Protein AF-A0A3E0N360-F1 (afdb_monomer)

Structure (mmCIF, N/CA/C/O backbone):
data_AF-A0A3E0N360-F1
#
_entry.id   AF-A0A3E0N360-F1
#
loop_
_atom_site.group_PDB
_atom_site.id
_atom_site.type_symbol
_atom_site.label_atom_id
_atom_sit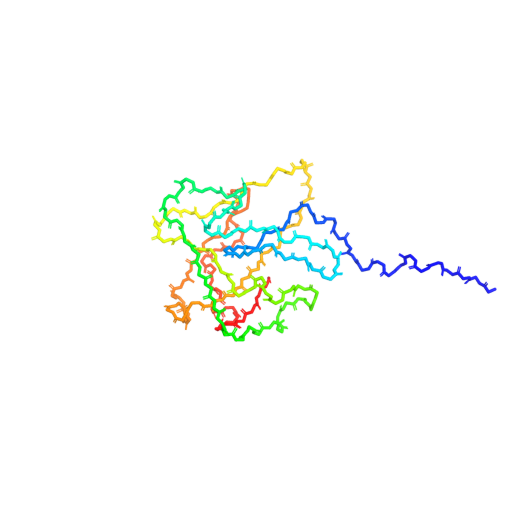e.label_alt_id
_atom_site.label_comp_id
_atom_site.label_asym_id
_atom_site.label_entity_id
_atom_site.label_seq_id
_atom_site.pdbx_PDB_ins_code
_atom_site.Cartn_x
_atom_site.Cartn_y
_atom_site.Cartn_z
_atom_site.occupancy
_atom_site.B_iso_or_equiv
_atom_site.auth_seq_id
_atom_site.auth_comp_id
_atom_site.auth_asym_id
_atom_site.auth_atom_id
_atom_site.pdbx_PDB_model_num
ATOM 1 N N . MET A 1 1 ? -44.308 10.228 -20.739 1.00 45.31 1 MET A N 1
ATOM 2 C CA . MET A 1 1 ? -42.848 10.057 -20.865 1.00 45.31 1 MET A CA 1
ATOM 3 C C . MET A 1 1 ? -42.279 10.357 -19.490 1.00 45.31 1 MET A C 1
ATOM 5 O O . MET A 1 1 ? -42.310 11.507 -19.077 1.00 45.31 1 MET A O 1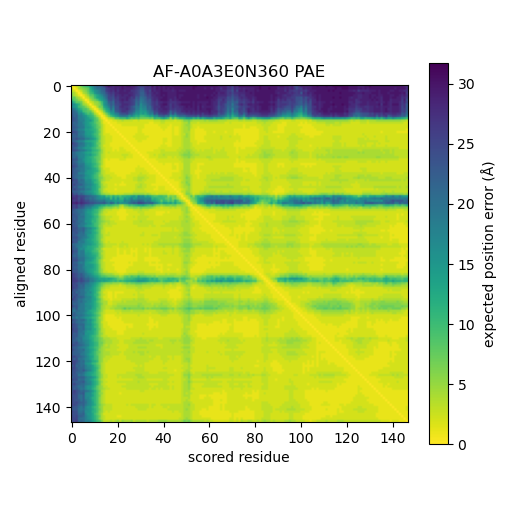
ATOM 9 N N . ARG A 1 2 ? -41.994 9.314 -18.706 1.00 46.41 2 ARG A N 1
ATOM 10 C CA . ARG A 1 2 ? -41.539 9.431 -17.316 1.00 46.41 2 ARG A CA 1
ATOM 11 C C . ARG A 1 2 ? -40.018 9.520 -17.370 1.00 46.41 2 ARG A C 1
ATOM 13 O O . ARG A 1 2 ? -39.385 8.588 -17.850 1.00 46.41 2 ARG A O 1
ATOM 20 N N . PHE A 1 3 ? -39.478 10.676 -17.005 1.00 51.00 3 PHE A N 1
ATOM 21 C CA . PHE A 1 3 ? -38.045 10.853 -16.825 1.00 51.00 3 PHE A CA 1
ATOM 22 C C . PHE A 1 3 ? -37.708 10.281 -15.450 1.00 51.00 3 PHE A C 1
ATOM 24 O O . PHE A 1 3 ? -38.096 10.854 -14.435 1.00 51.00 3 PHE A O 1
ATOM 31 N N . GLU A 1 4 ? -37.079 9.110 -15.433 1.00 53.75 4 GLU A N 1
ATOM 32 C CA . GLU A 1 4 ? -36.419 8.589 -14.237 1.00 53.75 4 GLU A CA 1
ATOM 33 C C . GLU A 1 4 ? -35.210 9.507 -13.947 1.00 53.75 4 GLU A C 1
ATOM 35 O O . GLU A 1 4 ? -34.452 9.809 -14.879 1.00 53.75 4 GLU A O 1
ATOM 40 N N . PRO A 1 5 ? -35.059 10.044 -12.723 1.00 56.41 5 PRO A N 1
ATOM 41 C CA . PRO A 1 5 ? -33.943 10.918 -12.381 1.00 56.41 5 PRO A CA 1
ATOM 42 C C . PRO A 1 5 ? -32.623 10.134 -12.406 1.00 56.41 5 PRO A C 1
ATOM 44 O O . PRO A 1 5 ? -32.581 8.945 -12.109 1.00 56.41 5 PRO A O 1
ATOM 47 N N . LEU A 1 6 ? -31.539 10.823 -12.765 1.00 50.75 6 LEU A N 1
ATOM 48 C CA . LEU A 1 6 ? -30.167 10.321 -12.953 1.00 50.75 6 LEU A CA 1
ATOM 49 C C . LEU A 1 6 ? -29.487 9.778 -11.672 1.00 50.75 6 LEU A C 1
ATOM 51 O O . LEU A 1 6 ? -28.262 9.741 -11.599 1.00 50.75 6 LEU A O 1
ATOM 55 N N . GLU A 1 7 ? -30.246 9.367 -10.660 1.00 54.47 7 GLU A N 1
ATOM 56 C CA . GLU A 1 7 ? -29.717 8.922 -9.364 1.00 54.47 7 GLU A CA 1
ATOM 57 C C . GLU A 1 7 ? -29.168 7.485 -9.394 1.00 54.47 7 GLU A C 1
ATOM 59 O O . GLU A 1 7 ? -28.482 7.073 -8.467 1.00 54.47 7 GLU A O 1
ATOM 64 N N . GLU A 1 8 ? -29.362 6.731 -10.480 1.00 47.28 8 GLU A N 1
ATOM 65 C CA . GLU A 1 8 ? -28.941 5.321 -10.562 1.00 47.28 8 GLU A CA 1
ATOM 66 C C . GLU A 1 8 ? -27.540 5.106 -11.180 1.00 47.28 8 GLU A C 1
ATOM 68 O O . GLU A 1 8 ? -27.165 3.992 -11.541 1.00 47.28 8 GLU A O 1
ATOM 73 N N . ARG A 1 9 ? -26.734 6.169 -11.323 1.00 45.81 9 ARG A N 1
ATOM 74 C CA . ARG A 1 9 ? -25.324 6.070 -11.758 1.00 45.81 9 ARG A CA 1
ATOM 75 C C . ARG A 1 9 ? -24.326 6.740 -10.818 1.00 45.81 9 ARG A C 1
ATOM 77 O O . ARG A 1 9 ? -23.212 7.053 -11.234 1.00 45.81 9 ARG A O 1
ATOM 84 N N . ALA A 1 10 ? -24.675 6.884 -9.542 1.00 44.44 10 ALA A N 1
ATOM 85 C CA . ALA A 1 10 ? -23.649 6.832 -8.511 1.00 44.44 10 ALA A CA 1
ATOM 86 C C . ALA A 1 10 ? -23.187 5.370 -8.426 1.00 44.44 10 ALA A C 1
ATOM 88 O O . ALA A 1 10 ? -23.755 4.553 -7.706 1.00 44.44 10 ALA A O 1
ATOM 89 N N . LEU A 1 11 ? -22.224 5.033 -9.287 1.00 45.75 11 LEU A N 1
ATOM 90 C CA . LEU A 1 11 ? -21.313 3.901 -9.145 1.00 45.75 11 LEU A CA 1
ATOM 91 C C . LEU A 1 11 ? -21.069 3.675 -7.647 1.00 45.75 11 LEU A C 1
ATOM 93 O O . LEU A 1 11 ? -20.718 4.648 -6.994 1.00 45.75 11 LEU A O 1
ATOM 97 N N . LEU A 1 12 ? -21.339 2.474 -7.125 1.00 45.88 12 LEU A N 1
ATOM 98 C CA . LEU A 1 12 ? -21.170 2.054 -5.724 1.00 45.88 12 LEU A CA 1
ATOM 99 C C . LEU A 1 12 ? -20.074 2.837 -4.975 1.00 45.88 12 LEU A C 1
ATOM 101 O O . LEU A 1 12 ? -18.939 2.381 -4.863 1.00 45.88 12 LEU A O 1
ATOM 105 N N . ALA A 1 13 ? -20.420 4.006 -4.440 1.00 50.94 13 ALA A N 1
ATOM 106 C CA . ALA A 1 13 ? -19.590 4.702 -3.483 1.00 50.94 13 ALA A CA 1
ATOM 107 C C . ALA A 1 13 ? -19.895 4.015 -2.159 1.00 50.94 13 ALA A C 1
ATOM 109 O O . ALA A 1 13 ? -20.799 4.406 -1.421 1.00 50.94 13 ALA A O 1
ATOM 110 N N . VAL A 1 14 ? -19.212 2.895 -1.924 1.00 63.00 14 VAL A N 1
ATOM 111 C CA . VAL A 1 14 ? -18.986 2.439 -0.556 1.00 63.00 14 VAL A CA 1
ATOM 112 C C . VAL A 1 14 ? -18.334 3.630 0.137 1.00 63.00 14 VAL A C 1
ATOM 114 O O . VAL A 1 14 ? -17.339 4.146 -0.365 1.00 63.00 14 VAL A O 1
ATOM 117 N N . ASP A 1 15 ? -18.957 4.138 1.197 1.00 82.38 15 ASP A N 1
ATOM 118 C CA . ASP A 1 15 ? -18.414 5.269 1.944 1.00 82.38 15 ASP A CA 1
ATOM 119 C C . ASP A 1 15 ? -17.016 4.885 2.442 1.00 82.38 15 ASP A C 1
ATOM 121 O O . ASP A 1 15 ? -16.867 3.965 3.253 1.00 82.38 15 ASP A O 1
ATOM 125 N N . THR A 1 16 ? -15.980 5.513 1.883 1.00 92.12 16 THR A N 1
ATOM 126 C CA . THR A 1 16 ? -14.597 5.207 2.244 1.00 92.12 16 THR A CA 1
ATOM 127 C C . THR A 1 16 ? -14.341 5.744 3.645 1.00 92.12 16 THR A C 1
ATOM 129 O O . THR A 1 16 ? -14.106 6.936 3.829 1.00 92.12 16 THR A O 1
ATOM 132 N N . LEU A 1 17 ? -14.367 4.852 4.638 1.00 94.88 17 LEU A N 1
ATOM 133 C CA . LEU A 1 17 ? -14.081 5.212 6.029 1.00 94.88 17 LEU A CA 1
ATOM 134 C C . LEU A 1 17 ? -12.627 5.673 6.193 1.00 94.88 17 LEU A C 1
ATOM 136 O O . LEU A 1 17 ? -12.360 6.692 6.827 1.00 94.88 17 LEU A O 1
ATOM 140 N N . PHE A 1 18 ? -11.697 4.914 5.605 1.00 96.19 18 PHE A N 1
ATOM 141 C CA . PHE A 1 18 ? -10.259 5.161 5.647 1.00 96.19 18 PHE A CA 1
ATOM 142 C C . PHE A 1 18 ? -9.604 4.671 4.352 1.00 96.19 18 PHE A C 1
ATOM 144 O O . PHE A 1 18 ? -9.969 3.622 3.825 1.00 96.19 18 PHE A O 1
ATOM 151 N N . ALA A 1 19 ? -8.605 5.409 3.872 1.00 97.38 19 ALA A N 1
ATOM 152 C CA . ALA A 1 19 ? -7.706 4.989 2.802 1.00 97.38 19 ALA A CA 1
ATOM 153 C C . ALA A 1 19 ? -6.309 5.532 3.112 1.00 97.38 19 ALA A C 1
ATOM 155 O O . ALA A 1 19 ? -6.175 6.696 3.481 1.00 97.38 19 ALA A O 1
ATOM 156 N N . VAL A 1 20 ? -5.267 4.710 2.985 1.00 98.12 20 VAL A N 1
ATOM 157 C CA . VAL A 1 20 ? -3.888 5.078 3.350 1.00 98.12 20 VAL A CA 1
ATOM 158 C C . VAL A 1 20 ? -2.955 4.782 2.183 1.00 98.12 20 VAL A C 1
ATOM 160 O O . VAL A 1 20 ? -2.941 3.667 1.670 1.00 98.12 20 VAL A O 1
ATOM 163 N N . ASN A 1 21 ? -2.155 5.769 1.778 1.00 98.38 21 ASN A N 1
ATOM 164 C CA . ASN A 1 21 ? -1.091 5.595 0.793 1.00 98.38 21 ASN A CA 1
ATOM 165 C C . ASN A 1 21 ? 0.208 5.163 1.494 1.00 98.38 21 ASN A C 1
ATOM 167 O O . ASN A 1 21 ? 0.999 6.009 1.922 1.00 98.38 21 ASN A O 1
ATOM 171 N N . ALA A 1 22 ? 0.408 3.852 1.646 1.00 97.38 22 ALA A N 1
ATOM 172 C CA . ALA A 1 22 ? 1.533 3.279 2.380 1.00 97.38 22 ALA A CA 1
ATOM 173 C C . ALA A 1 22 ? 2.890 3.757 1.828 1.00 97.38 22 ALA A C 1
ATOM 175 O O . ALA A 1 22 ? 3.281 3.456 0.703 1.00 97.38 22 ALA A O 1
ATOM 176 N N . GLY A 1 23 ? 3.636 4.503 2.644 1.00 96.69 23 GLY A N 1
ATOM 177 C CA . GLY A 1 23 ? 4.943 5.051 2.272 1.00 96.69 23 GLY A CA 1
ATOM 178 C C . GLY A 1 23 ? 4.909 6.331 1.430 1.00 96.69 23 GLY A C 1
ATOM 179 O O . GLY A 1 23 ? 5.971 6.913 1.188 1.00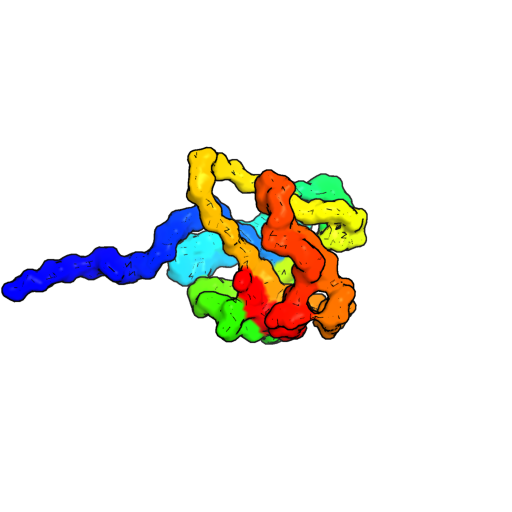 96.69 23 GLY A O 1
ATOM 180 N N . GLY A 1 24 ? 3.727 6.800 1.024 1.00 97.88 24 GLY A N 1
ATOM 181 C CA . GLY A 1 24 ? 3.557 7.902 0.082 1.00 97.88 24 GLY A CA 1
ATOM 182 C C . GLY A 1 24 ? 2.819 9.122 0.647 1.00 97.88 24 GLY A C 1
ATOM 183 O O . GLY A 1 24 ? 2.290 9.088 1.759 1.00 97.88 24 GLY A O 1
ATOM 184 N N . PRO A 1 25 ? 2.800 10.241 -0.102 1.00 98.12 25 PRO A N 1
ATOM 185 C CA . PRO A 1 25 ? 2.047 11.441 0.260 1.00 98.12 25 PRO A CA 1
ATOM 186 C C . PRO A 1 25 ? 0.533 11.238 0.094 1.00 98.12 25 PRO A C 1
ATOM 188 O O . PRO A 1 25 ? 0.085 10.237 -0.461 1.00 98.12 25 PRO A O 1
ATOM 191 N N . GLU A 1 26 ? -0.256 12.220 0.529 1.00 98.38 26 GLU A N 1
ATOM 192 C CA . GLU A 1 26 ? -1.700 12.225 0.282 1.00 98.38 26 GLU A CA 1
ATOM 193 C C . GLU A 1 26 ? -2.010 12.232 -1.224 1.00 98.38 26 GLU A C 1
ATOM 195 O O . GLU A 1 26 ? -1.362 12.945 -1.998 1.00 98.38 26 GLU A O 1
ATOM 200 N N . VAL A 1 27 ? -3.015 11.455 -1.631 1.00 98.31 27 VAL A N 1
ATOM 201 C CA . VAL A 1 27 ? -3.525 11.408 -3.007 1.00 98.31 27 VAL A CA 1
ATOM 202 C C . VAL A 1 27 ? -5.044 11.521 -2.982 1.00 98.31 27 VAL A C 1
ATOM 204 O O . VAL A 1 27 ? -5.720 10.779 -2.278 1.00 98.31 27 VAL A O 1
ATOM 207 N N . VAL A 1 28 ? -5.596 12.428 -3.785 1.00 96.44 28 VAL A N 1
ATOM 208 C CA . VAL A 1 28 ? -7.047 12.555 -3.966 1.00 96.44 28 VAL A CA 1
ATOM 209 C C . VAL A 1 28 ? -7.434 11.850 -5.261 1.00 96.44 28 VAL A C 1
ATOM 211 O O . VAL A 1 28 ? -6.967 12.226 -6.338 1.00 96.44 28 VAL A O 1
ATOM 214 N N . ALA A 1 29 ? -8.257 10.811 -5.149 1.00 94.50 29 ALA A N 1
ATOM 215 C CA . ALA A 1 29 ? -8.762 10.049 -6.282 1.00 94.50 29 ALA A CA 1
ATOM 216 C C . ALA A 1 29 ? -9.883 10.799 -7.025 1.00 94.50 29 ALA A C 1
ATOM 218 O O . ALA A 1 29 ? -10.425 11.800 -6.550 1.00 94.50 29 ALA A O 1
ATOM 219 N N . ALA A 1 30 ? -10.233 10.321 -8.222 1.00 90.81 30 ALA A N 1
ATOM 220 C CA . ALA A 1 30 ? -11.233 10.967 -9.077 1.00 90.81 30 ALA A CA 1
ATOM 221 C C . ALA A 1 30 ? -12.648 10.973 -8.465 1.00 90.81 30 ALA A C 1
ATOM 223 O O . ALA A 1 30 ? -13.447 11.859 -8.765 1.00 90.81 30 ALA A O 1
ATOM 224 N N . ASP A 1 31 ? -12.944 10.008 -7.597 1.00 89.00 31 ASP A N 1
ATOM 225 C CA . ASP A 1 31 ? -14.187 9.884 -6.831 1.00 89.00 31 ASP A CA 1
ATOM 226 C C . ASP A 1 31 ? -14.191 10.725 -5.538 1.00 89.00 31 ASP A C 1
ATOM 228 O O . ASP A 1 31 ? -15.157 10.691 -4.784 1.00 89.00 31 ASP A O 1
ATOM 232 N N . SER A 1 32 ? -13.151 11.534 -5.306 1.00 91.62 32 SER A N 1
ATOM 233 C CA . SER A 1 32 ? -12.906 12.301 -4.074 1.00 91.62 32 SER A CA 1
ATOM 234 C C . SER A 1 32 ? -12.476 11.476 -2.855 1.00 91.62 32 SER A C 1
ATOM 236 O O . SER A 1 32 ? -12.353 12.048 -1.770 1.00 91.62 32 SER A O 1
ATOM 238 N N . THR A 1 33 ? -12.183 10.178 -3.004 1.00 94.31 33 THR A N 1
ATOM 239 C CA . THR A 1 33 ? -11.530 9.400 -1.943 1.00 94.31 33 THR A CA 1
ATOM 240 C C . THR A 1 33 ? -10.154 10.001 -1.643 1.00 94.31 33 THR A C 1
ATOM 242 O O . THR A 1 33 ? -9.323 10.179 -2.540 1.00 94.31 33 THR A O 1
ATOM 245 N N . VAL A 1 34 ? -9.901 10.317 -0.370 1.00 96.25 34 VAL A N 1
ATOM 246 C CA . VAL A 1 34 ? -8.609 10.829 0.102 1.00 96.25 34 VAL A CA 1
ATOM 247 C C . VAL A 1 34 ? -7.776 9.667 0.627 1.00 96.25 34 VAL A C 1
ATOM 249 O O . VAL A 1 34 ? -8.027 9.155 1.716 1.00 96.25 34 VAL A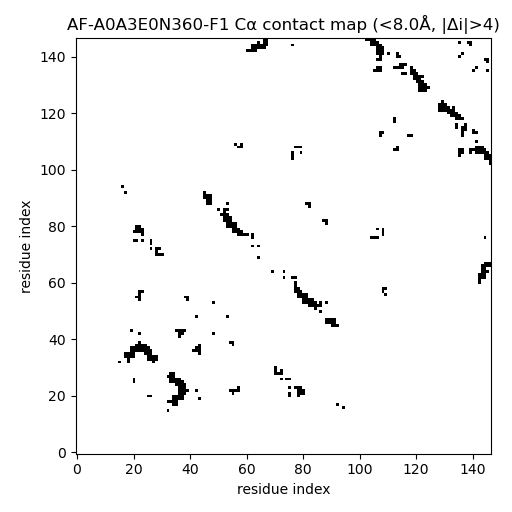 O 1
ATOM 252 N N . TRP A 1 35 ? -6.759 9.277 -0.135 1.00 97.81 35 TRP A N 1
ATOM 253 C CA . TRP A 1 35 ? -5.707 8.378 0.322 1.00 97.81 35 TRP A CA 1
ATOM 254 C C . TRP A 1 35 ? -4.766 9.159 1.231 1.00 97.81 35 TRP A C 1
ATOM 256 O O . TRP A 1 35 ? -3.951 9.951 0.763 1.00 97.81 35 TRP A O 1
ATOM 266 N N . GLN A 1 36 ? -4.910 8.965 2.535 1.00 98.38 36 GLN A N 1
ATOM 267 C CA . GLN A 1 36 ? -4.175 9.675 3.572 1.00 98.38 36 GLN A CA 1
ATOM 268 C C . GLN A 1 36 ? -2.676 9.371 3.490 1.00 98.38 36 GLN A C 1
ATOM 270 O O . GLN A 1 36 ? -2.267 8.249 3.191 1.00 98.38 36 GLN A O 1
ATOM 275 N N . ALA A 1 37 ? -1.856 10.380 3.779 1.00 98.00 37 ALA A N 1
ATOM 276 C CA . 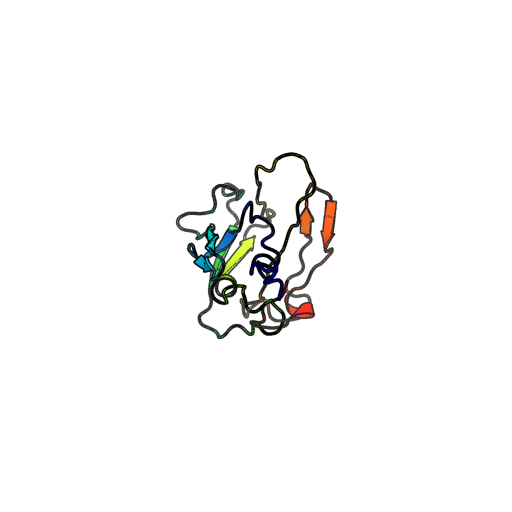ALA A 1 37 ? -0.404 10.264 3.734 1.00 98.00 37 ALA A CA 1
ATOM 277 C C . ALA A 1 37 ? 0.133 9.249 4.765 1.00 98.00 37 ALA A C 1
ATOM 279 O O . ALA A 1 37 ? -0.282 9.250 5.925 1.00 98.00 37 ALA A O 1
ATOM 280 N N . ASP A 1 38 ? 1.115 8.442 4.358 1.00 97.06 38 ASP A N 1
ATOM 281 C CA . ASP A 1 38 ? 1.939 7.619 5.250 1.00 97.06 38 ASP A CA 1
ATOM 282 C C . ASP A 1 38 ? 3.446 7.640 4.884 1.00 97.06 38 ASP A C 1
ATOM 284 O O . ASP A 1 38 ? 4.099 6.591 4.852 1.00 97.06 38 ASP A O 1
ATOM 288 N N . PRO A 1 39 ? 4.064 8.804 4.595 1.00 95.75 39 PRO A N 1
ATOM 289 C CA . PRO A 1 39 ? 5.494 8.871 4.318 1.00 95.75 39 PRO A CA 1
ATOM 290 C C . PRO A 1 39 ? 6.322 8.656 5.591 1.00 95.75 39 PRO A C 1
ATOM 292 O O . PRO A 1 39 ? 5.872 8.901 6.708 1.00 95.75 39 PRO A O 1
ATOM 295 N N . SER A 1 40 ? 7.599 8.299 5.447 1.00 92.69 40 SER A N 1
ATOM 296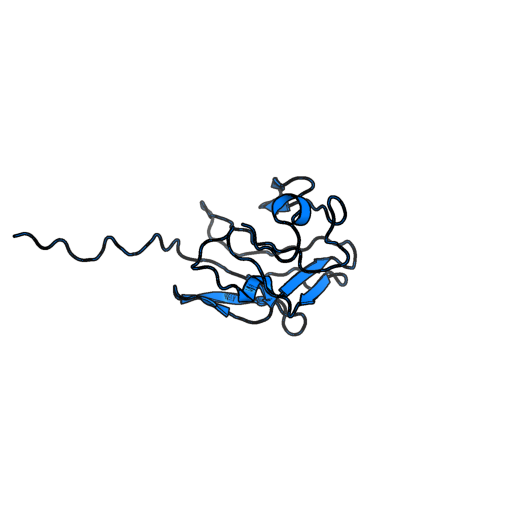 C CA . SER A 1 40 ? 8.530 8.194 6.585 1.00 92.69 40 SER A CA 1
ATOM 297 C C . SER A 1 40 ? 8.689 9.497 7.386 1.00 92.69 40 SER A C 1
ATOM 299 O O . SER A 1 40 ? 8.926 9.451 8.591 1.00 92.69 40 SER A O 1
ATOM 301 N N . SER A 1 41 ? 8.529 10.657 6.741 1.00 93.31 41 SER A N 1
ATOM 302 C CA . SER A 1 41 ? 8.631 11.984 7.366 1.00 93.31 41 SER A CA 1
ATOM 303 C C . SER A 1 41 ? 7.409 12.387 8.194 1.00 93.31 41 SER A C 1
ATOM 305 O O . SER A 1 41 ? 7.531 13.234 9.078 1.00 93.31 41 SER A O 1
ATOM 307 N N . ALA A 1 42 ? 6.246 11.803 7.910 1.00 93.38 42 ALA A N 1
ATOM 308 C CA . ALA A 1 42 ? 4.993 12.048 8.615 1.00 93.38 42 ALA A CA 1
ATOM 309 C C . ALA A 1 42 ? 4.091 10.803 8.514 1.00 93.38 42 ALA A C 1
ATOM 311 O O . ALA A 1 42 ? 3.132 10.822 7.747 1.00 93.38 42 ALA A O 1
ATOM 312 N N . PRO A 1 43 ? 4.416 9.710 9.230 1.00 93.62 43 PRO A N 1
ATOM 313 C CA . PRO A 1 43 ? 3.671 8.460 9.111 1.00 93.62 43 PRO A CA 1
ATOM 314 C C . PRO A 1 43 ? 2.206 8.602 9.511 1.00 93.62 43 PRO A C 1
ATOM 316 O O . PRO A 1 43 ? 1.846 9.488 10.291 1.00 93.62 43 PRO A O 1
ATOM 319 N N . SER A 1 44 ? 1.381 7.689 9.001 1.00 94.75 44 SER A N 1
ATOM 320 C CA . SER A 1 44 ? -0.045 7.635 9.308 1.00 94.75 44 SER A CA 1
ATOM 321 C C . SER A 1 44 ? -0.280 7.562 10.816 1.00 94.75 44 SER A C 1
ATOM 323 O O . SER A 1 44 ? 0.402 6.827 11.533 1.00 94.75 44 SER A O 1
ATOM 325 N N . ALA A 1 45 ? -1.296 8.281 11.294 1.00 93.69 45 ALA A N 1
ATOM 326 C CA . ALA A 1 45 ? -1.717 8.238 12.693 1.00 93.69 45 ALA A CA 1
ATOM 327 C C . ALA A 1 45 ? -2.229 6.851 13.127 1.00 93.69 45 ALA A C 1
ATOM 329 O O . ALA A 1 45 ? -2.303 6.581 14.323 1.00 93.69 45 ALA A O 1
ATOM 330 N N . PHE A 1 46 ? -2.571 5.988 12.166 1.00 94.88 46 PHE A N 1
ATOM 331 C CA . PHE A 1 46 ? -3.060 4.629 12.401 1.00 94.88 46 PHE A CA 1
ATOM 332 C C . PHE A 1 46 ? -1.934 3.590 12.446 1.00 94.88 46 PHE A C 1
ATOM 334 O O . PHE A 1 46 ? -2.161 2.469 12.885 1.00 94.88 46 PHE A O 1
ATOM 341 N N . LEU A 1 47 ? -0.725 3.934 11.992 1.00 94.19 47 LEU A N 1
ATOM 342 C CA . LEU A 1 47 ? 0.407 3.011 11.935 1.00 94.19 47 LEU A CA 1
ATOM 343 C C . LEU A 1 47 ? 1.016 2.785 13.328 1.00 94.19 47 LEU A C 1
ATOM 345 O O . LEU A 1 47 ? 1.209 3.724 14.104 1.00 94.19 47 LEU A O 1
ATOM 349 N N . ASN A 1 48 ? 1.471 1.561 13.599 1.00 90.06 48 ASN A N 1
ATOM 350 C CA . ASN A 1 48 ? 2.320 1.218 14.744 1.00 90.06 48 ASN A CA 1
ATOM 351 C C . ASN A 1 48 ? 3.760 1.781 14.630 1.00 90.06 48 ASN A C 1
ATOM 353 O O . ASN A 1 48 ? 4.753 1.052 14.660 1.00 90.06 48 ASN A O 1
ATOM 357 N N . GLN A 1 49 ? 3.899 3.107 14.544 1.00 72.75 49 GLN A N 1
ATOM 358 C CA . GLN A 1 49 ? 5.159 3.799 14.236 1.00 72.75 49 GLN A CA 1
ATOM 359 C C . GLN A 1 49 ? 6.326 3.432 15.172 1.00 72.75 49 GLN A C 1
ATOM 361 O O . GLN A 1 49 ? 7.470 3.366 14.729 1.00 72.75 49 GLN A O 1
ATOM 366 N N . ALA A 1 50 ? 6.054 3.183 16.460 1.00 65.56 50 ALA A N 1
ATOM 367 C CA . ALA A 1 50 ? 7.078 2.888 17.468 1.00 65.56 50 ALA A CA 1
ATOM 368 C C . ALA A 1 50 ? 7.837 1.568 17.225 1.00 65.56 50 ALA A C 1
ATOM 370 O O . ALA A 1 50 ? 8.869 1.334 17.859 1.00 65.56 50 ALA A O 1
ATOM 371 N N . ALA A 1 51 ? 7.367 0.722 16.303 1.00 64.75 51 ALA A N 1
ATOM 372 C CA . ALA A 1 51 ? 8.146 -0.391 15.790 1.00 64.75 51 ALA A CA 1
ATOM 373 C C . ALA A 1 51 ? 9.305 0.168 14.947 1.00 64.75 51 ALA A C 1
ATOM 375 O O . ALA A 1 51 ? 9.172 0.406 13.749 1.00 64.75 51 ALA A O 1
ATOM 376 N N . SER A 1 52 ? 10.461 0.369 15.585 1.00 60.31 52 SER A N 1
ATOM 377 C CA . SER A 1 52 ? 11.695 0.977 15.049 1.00 60.31 52 SER A CA 1
ATOM 378 C C . SER A 1 52 ? 12.290 0.301 13.804 1.00 60.31 52 SER A C 1
ATOM 380 O O . SER A 1 52 ? 13.339 0.713 13.315 1.00 60.31 52 SER A O 1
ATOM 382 N N . GLY A 1 53 ? 11.633 -0.732 13.292 1.00 78.56 53 GLY A N 1
ATOM 383 C CA . GLY A 1 53 ? 12.047 -1.507 12.145 1.00 78.56 53 GLY A CA 1
ATOM 384 C C . GLY A 1 53 ? 11.308 -1.210 10.849 1.00 78.56 53 GLY A C 1
ATOM 385 O O . GLY A 1 53 ? 11.652 -1.853 9.878 1.00 78.56 53 GLY A O 1
ATOM 386 N N . ASN A 1 54 ? 10.298 -0.341 10.768 1.00 90.06 54 ASN A N 1
ATOM 387 C CA . ASN A 1 54 ? 9.634 -0.097 9.476 1.00 90.06 54 ASN A CA 1
ATOM 388 C C . ASN A 1 54 ? 10.388 0.926 8.606 1.00 90.06 54 ASN A C 1
ATOM 390 O O . ASN A 1 54 ? 11.084 1.808 9.108 1.00 90.06 54 ASN A O 1
ATOM 394 N N . ALA A 1 55 ? 10.244 0.801 7.290 1.00 92.62 55 ALA A N 1
ATOM 395 C CA . ALA A 1 55 ? 10.824 1.709 6.309 1.00 92.62 55 ALA A CA 1
ATOM 396 C C . ALA A 1 55 ? 9.880 1.882 5.114 1.00 92.62 55 ALA A C 1
ATOM 398 O O . ALA A 1 55 ? 8.900 1.154 4.965 1.00 92.62 55 ALA A O 1
ATOM 399 N N . THR A 1 56 ? 10.173 2.875 4.278 1.00 95.56 56 THR A N 1
ATOM 400 C CA . THR A 1 56 ? 9.413 3.167 3.060 1.00 95.56 56 THR A CA 1
ATOM 401 C C . THR A 1 56 ? 10.332 3.073 1.854 1.00 95.56 56 THR A C 1
ATOM 403 O O . THR A 1 56 ? 11.498 3.467 1.936 1.00 95.56 56 THR A O 1
ATOM 406 N N . TYR A 1 57 ? 9.806 2.606 0.732 1.00 97.62 57 TYR A N 1
ATOM 407 C CA . TYR A 1 57 ? 10.503 2.600 -0.549 1.00 97.62 57 TYR A CA 1
ATOM 408 C C . TYR A 1 57 ? 9.622 3.253 -1.614 1.00 97.62 57 TYR A C 1
ATOM 410 O O . TYR A 1 57 ? 8.404 3.314 -1.469 1.00 97.62 57 TYR A O 1
ATOM 418 N N . GLY A 1 58 ? 10.244 3.790 -2.659 1.00 98.19 58 GLY A N 1
ATOM 419 C CA . GLY A 1 58 ? 9.536 4.363 -3.792 1.00 98.19 58 GLY A CA 1
ATOM 420 C C . GLY A 1 58 ? 10.313 4.145 -5.079 1.00 98.19 58 GLY A C 1
ATOM 421 O O . GLY A 1 58 ? 11.545 4.089 -5.064 1.00 98.19 58 GLY A O 1
ATOM 422 N N . THR A 1 59 ? 9.583 4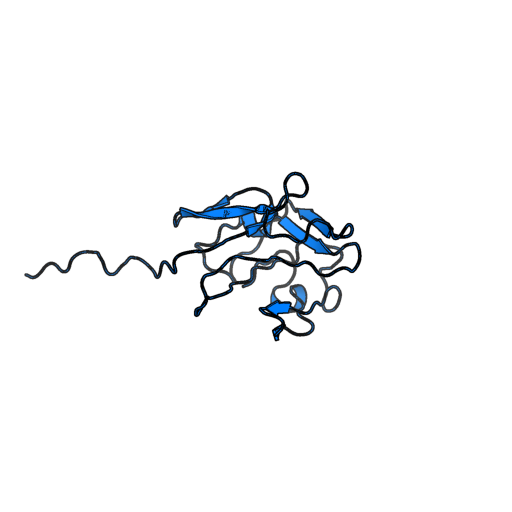.035 -6.182 1.00 98.38 59 THR A N 1
ATOM 423 C CA . THR A 1 59 ? 10.142 3.817 -7.517 1.00 98.38 59 THR A CA 1
ATOM 424 C C . THR A 1 59 ? 9.724 4.922 -8.486 1.00 98.38 59 THR A C 1
ATOM 426 O O . THR A 1 59 ? 8.700 5.581 -8.308 1.00 98.38 59 THR A O 1
ATOM 429 N N . GLY A 1 60 ? 10.547 5.137 -9.514 1.00 97.75 60 GLY A N 1
ATOM 430 C CA . GLY A 1 60 ? 10.203 5.945 -10.688 1.00 97.75 60 GLY A CA 1
ATOM 431 C C . GLY A 1 60 ? 9.794 5.100 -11.898 1.00 97.75 60 GLY A C 1
ATOM 432 O O . GLY A 1 60 ? 9.564 5.658 -12.970 1.00 97.75 60 GLY A O 1
ATOM 433 N N . ASP A 1 61 ? 9.751 3.775 -11.747 1.00 97.69 61 ASP A N 1
ATOM 434 C CA . ASP A 1 61 ? 9.348 2.858 -12.806 1.00 97.69 61 ASP A CA 1
ATOM 435 C C . ASP A 1 61 ? 7.858 3.005 -13.131 1.00 97.69 61 ASP A C 1
ATOM 437 O O . ASP A 1 61 ? 7.045 3.461 -12.326 1.00 97.69 61 ASP A O 1
ATOM 441 N N . THR A 1 62 ? 7.488 2.609 -14.348 1.00 98.19 62 THR A N 1
ATOM 442 C CA . THR A 1 62 ? 6.077 2.547 -14.740 1.00 98.19 62 THR A CA 1
ATOM 443 C C . THR A 1 62 ? 5.403 1.373 -14.040 1.00 98.19 62 THR A C 1
ATOM 445 O O . THR A 1 62 ? 5.896 0.251 -14.139 1.00 98.19 62 THR A O 1
ATOM 448 N N . ILE A 1 63 ? 4.271 1.637 -13.384 1.00 98.56 63 ILE A N 1
ATOM 449 C CA . ILE A 1 63 ? 3.430 0.607 -12.773 1.00 98.56 63 ILE A CA 1
ATOM 450 C C . ILE A 1 63 ? 2.351 0.166 -13.764 1.00 98.56 63 ILE A C 1
ATOM 452 O O . ILE A 1 63 ? 1.576 0.995 -14.251 1.00 98.56 63 ILE A O 1
ATOM 456 N N . ASP A 1 64 ? 2.288 -1.133 -14.053 1.00 98.56 64 ASP A N 1
ATOM 457 C CA . ASP A 1 64 ? 1.145 -1.737 -14.734 1.00 98.56 64 ASP A CA 1
ATOM 458 C C . ASP A 1 64 ? -0.047 -1.780 -13.768 1.00 98.56 64 ASP A C 1
ATOM 460 O O . ASP A 1 64 ? 0.051 -2.285 -12.655 1.00 98.56 64 ASP A O 1
ATOM 464 N N . THR A 1 65 ? -1.175 -1.213 -14.185 1.00 98.38 65 THR A N 1
ATOM 465 C CA . THR A 1 65 ? -2.411 -1.117 -13.386 1.00 98.38 65 THR A CA 1
ATOM 466 C C . THR A 1 65 ? -3.564 -1.894 -14.011 1.00 98.38 65 THR A C 1
ATOM 468 O O . THR A 1 65 ? -4.719 -1.702 -13.654 1.00 98.38 65 THR A O 1
ATOM 471 N N . SER A 1 66 ? -3.269 -2.793 -14.950 1.00 98.00 66 SER A N 1
ATOM 472 C CA . SER A 1 66 ? -4.280 -3.560 -15.680 1.00 98.00 66 SER A CA 1
ATOM 473 C C . SER A 1 66 ? -5.071 -4.556 -14.823 1.00 98.00 66 SER A C 1
ATOM 475 O O . SER A 1 66 ? -6.144 -4.981 -15.254 1.00 98.00 66 SER A O 1
ATOM 477 N N . LEU A 1 67 ? -4.581 -4.908 -13.627 1.00 98.12 67 LEU A N 1
ATOM 478 C CA . LEU A 1 67 ? -5.244 -5.829 -12.694 1.00 98.12 67 LEU A CA 1
ATOM 479 C C . LEU A 1 67 ? -6.035 -5.125 -11.578 1.00 98.12 67 LEU A C 1
ATOM 481 O O . LEU A 1 67 ? -6.648 -5.802 -10.757 1.00 98.12 67 LEU A O 1
ATOM 485 N N . VAL A 1 68 ? -6.062 -3.790 -11.547 1.00 97.19 68 VAL A N 1
ATOM 486 C CA . VAL A 1 68 ? -6.823 -3.009 -10.557 1.00 97.19 68 VAL A CA 1
ATOM 487 C C . VAL A 1 68 ? -7.886 -2.138 -11.238 1.00 97.19 68 VAL A C 1
ATOM 489 O O . VAL A 1 68 ? -7.760 -1.831 -12.427 1.00 97.19 68 VAL A O 1
ATOM 492 N N . PRO A 1 69 ? -8.956 -1.725 -10.529 1.00 94.75 69 PRO A N 1
ATOM 493 C CA . PRO A 1 69 ? -9.946 -0.808 -11.090 1.00 94.75 69 PRO A CA 1
ATOM 494 C C . PRO A 1 69 ? -9.304 0.506 -11.551 1.00 94.75 69 PRO A C 1
ATOM 496 O O . PRO A 1 69 ? -8.442 1.064 -10.870 1.00 94.75 69 PRO A O 1
ATOM 499 N N . ALA A 1 70 ? -9.751 1.024 -12.696 1.00 92.19 70 ALA A N 1
ATOM 500 C CA . ALA A 1 70 ? -9.170 2.214 -13.326 1.00 92.19 70 ALA A CA 1
ATOM 501 C C . ALA A 1 70 ? -9.354 3.498 -12.493 1.00 92.19 70 ALA A C 1
ATOM 503 O O . ALA A 1 70 ? -8.699 4.508 -12.747 1.00 92.19 70 ALA A O 1
ATOM 504 N N . GLU A 1 71 ? -10.261 3.471 -11.518 1.00 91.00 71 GLU A N 1
ATOM 505 C CA . GLU A 1 71 ? -10.532 4.555 -10.580 1.00 91.00 71 GLU A CA 1
ATOM 506 C C . GLU A 1 71 ? -9.452 4.681 -9.492 1.00 91.00 71 GLU A C 1
ATOM 508 O O . GLU A 1 71 ? -9.324 5.747 -8.882 1.00 91.00 71 GLU A O 1
ATOM 513 N N . ILE A 1 72 ? -8.662 3.625 -9.255 1.00 95.25 72 ILE A N 1
ATOM 514 C CA . ILE A 1 72 ? -7.592 3.634 -8.256 1.00 95.25 72 ILE A CA 1
AT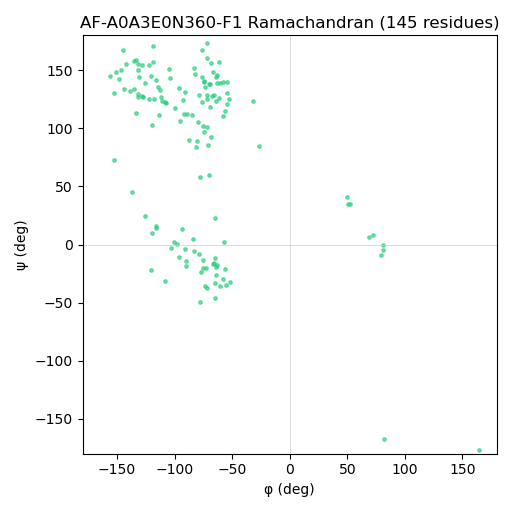OM 515 C C . ILE A 1 72 ? -6.392 4.420 -8.806 1.00 95.25 72 ILE A C 1
ATOM 517 O O . ILE A 1 72 ? -5.859 4.071 -9.863 1.00 95.25 72 ILE A O 1
ATOM 521 N N . PRO A 1 73 ? -5.921 5.481 -8.122 1.00 96.69 73 PRO A N 1
ATOM 522 C CA . PRO A 1 73 ? -4.827 6.293 -8.639 1.00 96.69 73 PRO A CA 1
ATOM 523 C C . PRO A 1 73 ? -3.529 5.490 -8.745 1.00 96.69 73 PRO A C 1
ATOM 525 O O . PRO A 1 73 ? -3.014 5.018 -7.738 1.00 96.69 73 PRO A O 1
ATOM 528 N N . THR A 1 74 ? -2.921 5.425 -9.932 1.00 97.56 74 THR A N 1
ATOM 529 C CA . THR A 1 74 ? -1.641 4.720 -10.145 1.00 97.56 74 THR A CA 1
ATOM 530 C C . THR A 1 74 ? -0.543 5.147 -9.162 1.00 97.56 74 THR A C 1
ATOM 532 O O . THR A 1 74 ? 0.299 4.341 -8.777 1.00 97.56 74 THR A O 1
ATOM 535 N N . SER A 1 75 ? -0.553 6.410 -8.723 1.00 97.38 75 SER A N 1
ATOM 536 C CA . SER A 1 75 ? 0.469 6.973 -7.837 1.00 97.38 75 SER A CA 1
ATOM 537 C C . SER A 1 75 ? 0.534 6.337 -6.446 1.00 97.38 75 SER A C 1
ATOM 539 O O . SER A 1 75 ? 1.565 6.483 -5.795 1.00 97.38 75 SER A O 1
ATOM 541 N N . ILE A 1 76 ? -0.517 5.648 -5.977 1.00 98.31 76 ILE A N 1
ATOM 542 C CA . ILE A 1 76 ? -0.466 4.953 -4.675 1.00 98.31 76 ILE A CA 1
ATOM 543 C C . ILE A 1 76 ? 0.405 3.690 -4.726 1.00 98.31 76 ILE A C 1
ATOM 545 O O . ILE A 1 76 ? 0.879 3.230 -3.698 1.00 98.31 76 ILE A O 1
ATOM 549 N N . PHE A 1 77 ? 0.647 3.143 -5.923 1.00 98.62 77 PHE A N 1
ATOM 550 C CA . PHE A 1 77 ? 1.465 1.944 -6.125 1.00 98.62 77 PHE A CA 1
ATOM 551 C C . PHE A 1 77 ? 2.946 2.266 -6.362 1.00 98.62 77 PHE A C 1
ATOM 553 O O . PHE A 1 77 ? 3.763 1.365 -6.503 1.00 98.62 77 PHE A O 1
ATOM 560 N N . SER A 1 78 ? 3.315 3.549 -6.448 1.00 98.25 78 SER A N 1
ATOM 561 C CA . SER A 1 78 ? 4.709 3.971 -6.654 1.00 98.25 78 SER A CA 1
ATOM 562 C C . SER A 1 78 ? 5.518 4.030 -5.355 1.00 98.25 78 SER A C 1
ATOM 564 O O . SER A 1 78 ? 6.723 4.290 -5.395 1.00 98.25 78 SER A O 1
ATOM 566 N N . THR A 1 79 ? 4.868 3.808 -4.211 1.00 98.62 79 THR A N 1
ATOM 567 C CA . THR A 1 79 ? 5.479 3.755 -2.882 1.00 98.62 79 THR A CA 1
ATOM 568 C C . THR A 1 79 ? 5.003 2.529 -2.118 1.00 98.62 79 THR A C 1
ATOM 570 O O . THR A 1 79 ? 3.882 2.074 -2.308 1.00 98.62 79 THR A O 1
ATOM 573 N N . GLU A 1 80 ? 5.853 2.017 -1.232 1.00 97.25 80 GLU A N 1
ATOM 574 C CA . GLU A 1 80 ? 5.504 0.953 -0.294 1.00 97.25 80 GLU A CA 1
ATOM 575 C C . GLU A 1 80 ? 5.998 1.281 1.116 1.00 97.25 80 GLU A C 1
ATOM 577 O O . GLU A 1 80 ? 6.964 2.033 1.314 1.00 97.25 80 GLU A O 1
ATOM 582 N N . ARG A 1 81 ? 5.376 0.637 2.106 1.00 95.94 81 ARG A N 1
ATOM 583 C CA . ARG A 1 81 ? 5.920 0.496 3.456 1.00 95.94 81 ARG A CA 1
ATOM 584 C C . ARG A 1 81 ? 6.202 -0.976 3.723 1.00 95.94 81 ARG A C 1
ATOM 586 O O . ARG A 1 81 ? 5.365 -1.828 3.455 1.00 95.94 81 ARG A O 1
ATOM 593 N N . PHE A 1 82 ? 7.364 -1.261 4.297 1.00 94.00 82 PHE A N 1
ATOM 594 C CA . PHE A 1 82 ? 7.797 -2.618 4.614 1.00 94.00 82 PHE A CA 1
ATOM 595 C C . PHE A 1 82 ? 8.399 -2.694 6.020 1.00 94.00 82 PHE A C 1
ATOM 597 O O . PHE A 1 82 ? 8.855 -1.694 6.588 1.00 94.00 82 PHE A O 1
ATOM 604 N N . SER A 1 83 ? 8.406 -3.898 6.596 1.00 91.50 83 SER A N 1
ATOM 605 C CA . SER A 1 83 ? 9.142 -4.172 7.830 1.00 91.50 83 SER A CA 1
ATOM 606 C C . SER A 1 83 ? 10.601 -4.501 7.511 1.00 91.50 83 SER A C 1
ATOM 608 O O . SER A 1 83 ? 10.905 -5.546 6.948 1.00 91.50 83 SER A O 1
ATOM 610 N N . ALA A 1 84 ? 11.516 -3.614 7.887 1.00 84.44 84 ALA A N 1
ATOM 611 C CA . ALA A 1 84 ? 12.964 -3.814 7.819 1.00 84.44 84 ALA A CA 1
ATOM 612 C C . ALA A 1 84 ? 13.559 -4.437 9.102 1.00 84.44 84 ALA A C 1
ATOM 614 O O . ALA A 1 84 ? 14.677 -4.944 9.075 1.00 84.44 84 ALA A O 1
ATOM 615 N N . GLY A 1 85 ? 12.845 -4.393 10.235 1.00 77.88 85 GLY A N 1
ATOM 616 C CA . GLY A 1 85 ? 13.326 -4.847 11.551 1.00 77.88 85 GLY A CA 1
ATOM 617 C C . GLY A 1 85 ? 12.561 -6.029 12.147 1.00 77.88 85 GLY A C 1
ATOM 618 O O . GLY A 1 85 ? 12.682 -6.278 13.344 1.00 77.88 85 GLY A O 1
ATOM 619 N N . GLY A 1 86 ? 11.754 -6.731 11.345 1.00 75.94 86 GLY A N 1
ATOM 620 C CA . GLY A 1 86 ? 11.100 -7.995 11.712 1.00 75.94 86 GLY A CA 1
ATOM 621 C C . GLY A 1 86 ? 9.845 -7.878 12.584 1.00 75.94 86 GLY A C 1
ATOM 622 O O . GLY A 1 86 ? 9.148 -8.869 12.770 1.00 75.94 86 GLY A O 1
ATOM 623 N N . ALA A 1 87 ? 9.519 -6.690 13.100 1.00 87.44 87 ALA A N 1
ATOM 624 C CA . ALA A 1 87 ? 8.219 -6.441 13.722 1.00 87.44 87 ALA A CA 1
ATOM 625 C C . ALA A 1 87 ? 7.130 -6.315 12.638 1.00 87.44 87 ALA A C 1
ATOM 627 O O . ALA A 1 87 ? 7.393 -5.681 11.614 1.00 87.44 87 ALA A O 1
ATOM 628 N N . PRO A 1 88 ? 5.920 -6.864 12.830 1.00 89.31 88 PRO A N 1
ATOM 629 C CA . PRO A 1 88 ? 4.852 -6.736 11.845 1.00 89.31 88 PRO A CA 1
ATOM 630 C C . PRO A 1 88 ? 4.440 -5.270 11.663 1.00 89.31 88 PRO A C 1
ATOM 632 O O . PRO A 1 88 ? 4.449 -4.476 12.613 1.00 89.31 88 PRO A O 1
ATOM 635 N N . LEU A 1 89 ? 4.071 -4.914 10.434 1.00 93.69 89 LEU A N 1
ATOM 636 C CA . LEU A 1 89 ? 3.358 -3.667 10.178 1.00 93.69 89 LEU A CA 1
ATOM 637 C C . LEU A 1 89 ? 1.919 -3.828 10.659 1.00 93.69 89 LEU A C 1
ATOM 639 O O . LEU A 1 89 ? 1.295 -4.851 10.394 1.00 93.69 89 LEU A O 1
ATOM 643 N N . GLN A 1 90 ? 1.405 -2.824 11.360 1.00 94.94 90 GLN A N 1
ATOM 644 C CA . GLN A 1 90 ? 0.030 -2.822 11.842 1.00 94.94 90 GLN A CA 1
ATOM 645 C C . GLN A 1 90 ? -0.567 -1.431 11.658 1.00 94.94 90 GLN A C 1
ATOM 647 O O . GLN A 1 90 ? 0.037 -0.437 12.069 1.00 94.94 90 GLN A O 1
ATOM 652 N N . TRP A 1 91 ? -1.770 -1.391 11.091 1.00 95.62 91 TRP A N 1
ATOM 653 C CA . TRP A 1 91 ? -2.629 -0.215 11.081 1.00 95.62 91 TRP A CA 1
ATOM 654 C C . TRP A 1 91 ? -3.870 -0.487 11.934 1.00 95.62 91 TRP A C 1
ATOM 656 O O . TRP A 1 91 ? -4.479 -1.546 11.807 1.00 95.62 91 TRP A O 1
ATOM 666 N N . ASP A 1 92 ? -4.217 0.456 12.807 1.00 96.00 92 ASP A N 1
ATOM 667 C CA . ASP A 1 92 ? -5.378 0.396 13.699 1.00 96.00 92 ASP A CA 1
ATOM 668 C C . ASP A 1 92 ? -6.381 1.485 13.304 1.00 96.00 92 ASP A C 1
ATOM 670 O O . ASP A 1 92 ? -6.095 2.677 13.429 1.00 96.00 92 ASP A O 1
ATOM 674 N N . PHE A 1 93 ? -7.539 1.082 12.777 1.00 95.88 93 PHE A N 1
ATOM 675 C CA . PHE A 1 93 ? -8.559 2.001 12.276 1.00 95.88 93 PHE A CA 1
ATOM 676 C C . PHE A 1 93 ? -9.765 2.034 13.221 1.00 95.88 93 PHE A C 1
ATOM 678 O O . PHE A 1 93 ? -10.411 1.003 13.424 1.00 95.88 93 PHE A O 1
ATOM 685 N N . PRO A 1 94 ? -10.142 3.203 13.769 1.00 95.06 94 PRO A N 1
ATOM 686 C CA . PRO A 1 94 ? -11.315 3.301 14.623 1.00 95.06 94 PRO A CA 1
ATOM 687 C C . PRO A 1 94 ? -12.589 3.231 13.773 1.00 95.06 94 PRO A C 1
ATOM 689 O O . PRO A 1 94 ? -13.051 4.238 13.236 1.00 95.06 94 PRO A O 1
ATOM 692 N N . VAL A 1 95 ? -13.177 2.042 13.670 1.00 93.06 95 VAL A N 1
ATOM 693 C CA . VAL A 1 95 ? -14.462 1.815 12.994 1.00 93.06 95 VAL A CA 1
ATOM 694 C C . VAL A 1 95 ? -15.588 1.603 14.003 1.00 93.06 95 VAL A C 1
ATOM 696 O O . VAL A 1 95 ? -15.386 1.116 15.117 1.00 93.06 95 VAL A O 1
ATOM 699 N N . THR A 1 96 ? -16.809 1.979 13.622 1.00 92.56 96 THR A N 1
ATOM 700 C CA . THR A 1 96 ? -17.993 1.592 14.402 1.00 92.56 96 THR A CA 1
ATOM 701 C C . THR A 1 96 ? -18.210 0.086 14.234 1.00 92.56 96 THR A C 1
ATOM 703 O O . THR A 1 96 ? -18.091 -0.391 13.106 1.00 92.56 96 THR A O 1
ATOM 706 N N . PRO A 1 97 ? -18.557 -0.668 15.297 1.00 92.31 97 PRO A N 1
ATOM 707 C CA . PRO A 1 97 ? -18.854 -2.091 15.166 1.00 92.31 97 PRO A CA 1
ATOM 708 C C . PRO A 1 97 ? -19.909 -2.358 14.086 1.00 92.31 97 PRO A C 1
ATOM 710 O O . PRO A 1 97 ? -21.008 -1.801 14.134 1.00 92.31 97 PRO A O 1
ATOM 713 N N . GLY A 1 98 ? -19.573 -3.214 13.126 1.00 90.00 98 GLY A N 1
ATOM 714 C CA . GLY A 1 98 ? -20.397 -3.503 11.959 1.00 90.00 98 GLY A CA 1
ATOM 715 C C . GLY A 1 98 ? -19.595 -4.211 10.871 1.00 90.00 98 GLY A C 1
ATOM 716 O O . GLY A 1 98 ? -18.425 -4.534 11.065 1.00 90.00 98 GLY A O 1
ATOM 717 N N . GLU A 1 99 ? -20.238 -4.460 9.734 1.00 91.56 99 GLU A N 1
ATOM 718 C CA . GLU A 1 99 ? -19.562 -5.000 8.556 1.00 91.56 99 GLU A CA 1
ATOM 719 C C . GLU A 1 99 ? -18.799 -3.881 7.843 1.00 91.56 99 GLU A C 1
ATOM 721 O O . GLU A 1 99 ? -19.357 -2.822 7.549 1.00 91.56 99 GLU A O 1
ATOM 726 N N . VAL A 1 100 ? -17.521 -4.130 7.568 1.00 92.62 100 VAL A N 1
ATOM 727 C CA . VAL A 1 100 ? -16.648 -3.246 6.796 1.00 92.62 100 VAL A CA 1
ATOM 728 C C . VAL A 1 100 ? -15.938 -4.066 5.729 1.00 92.62 100 VAL A C 1
ATOM 730 O O . VAL A 1 100 ? -15.583 -5.223 5.952 1.00 92.62 100 VAL A O 1
ATOM 733 N N . GLU A 1 101 ? -15.735 -3.4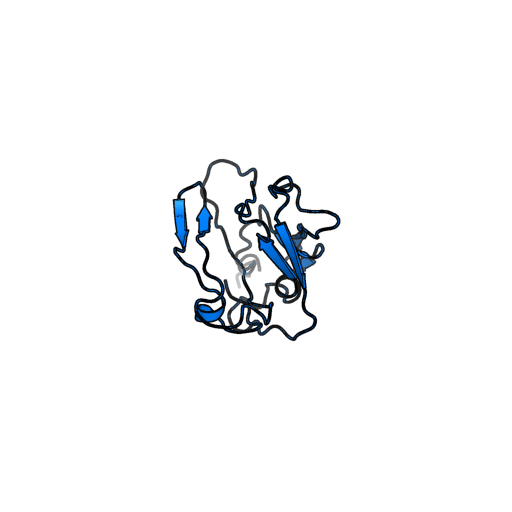68 4.562 1.00 94.44 101 GLU A N 1
ATOM 734 C CA . GLU A 1 101 ? -14.903 -4.054 3.517 1.00 94.44 101 GLU A CA 1
ATOM 735 C C . GLU A 1 101 ? -13.466 -3.557 3.688 1.00 94.44 101 GLU A C 1
ATOM 737 O O . GLU A 1 101 ? -13.232 -2.354 3.811 1.00 94.44 101 GLU A O 1
ATOM 742 N N . VAL A 1 102 ? -12.506 -4.481 3.670 1.00 96.06 102 VAL A N 1
ATOM 743 C CA . VAL A 1 102 ? -11.080 -4.153 3.627 1.00 96.06 102 VAL A CA 1
ATOM 744 C C . VAL A 1 102 ? -10.558 -4.500 2.243 1.00 96.06 102 VAL A C 1
ATOM 746 O O . VAL A 1 102 ? -10.659 -5.642 1.802 1.00 96.06 102 VAL A O 1
ATOM 749 N N . ARG A 1 103 ? -9.997 -3.500 1.565 1.00 97.00 103 ARG A N 1
ATOM 750 C CA . ARG A 1 103 ? -9.335 -3.647 0.269 1.00 97.00 103 ARG A CA 1
ATOM 751 C C . ARG A 1 103 ? -7.847 -3.432 0.472 1.00 97.00 103 ARG A C 1
ATOM 753 O O . ARG A 1 103 ? -7.447 -2.393 0.999 1.00 97.00 103 ARG A O 1
ATOM 760 N N . LEU A 1 104 ? -7.050 -4.414 0.084 1.00 97.94 104 LEU A N 1
ATOM 761 C CA . LEU A 1 104 ? -5.599 -4.348 0.165 1.00 97.94 104 LEU A CA 1
ATOM 762 C C . LEU A 1 104 ? -5.061 -4.099 -1.236 1.00 97.94 104 LEU A C 1
ATOM 764 O O . LEU A 1 104 ? -5.630 -4.575 -2.205 1.00 97.94 104 LEU A O 1
ATOM 768 N N . PHE A 1 105 ? -4.006 -3.305 -1.343 1.00 98.38 105 PHE A N 1
ATOM 769 C CA . PHE A 1 105 ? -3.437 -2.914 -2.624 1.00 98.38 105 PHE A CA 1
ATOM 770 C C . PHE A 1 105 ? -1.935 -3.119 -2.552 1.00 98.38 105 PHE A C 1
ATOM 772 O O . PHE A 1 105 ? -1.285 -2.616 -1.633 1.00 98.38 105 PHE A O 1
ATOM 779 N N . PHE A 1 106 ? -1.390 -3.850 -3.517 1.00 98.69 106 PHE A N 1
ATOM 780 C CA . PHE A 1 106 ? 0.019 -4.215 -3.542 1.00 98.69 106 PHE A CA 1
ATOM 781 C C . PHE A 1 106 ? 0.639 -3.939 -4.903 1.00 98.69 106 PHE A C 1
ATOM 783 O O . PHE A 1 106 ? -0.039 -3.936 -5.926 1.00 98.69 106 PHE A O 1
ATOM 790 N N . ALA A 1 107 ? 1.952 -3.742 -4.902 1.00 98.69 107 ALA A N 1
ATOM 791 C CA . ALA A 1 107 ? 2.804 -3.851 -6.074 1.00 98.69 107 ALA A CA 1
ATOM 792 C C . ALA A 1 107 ? 4.210 -4.225 -5.593 1.00 98.69 107 ALA A C 1
ATOM 794 O O . ALA A 1 107 ? 4.739 -3.577 -4.691 1.00 98.69 107 ALA A O 1
ATOM 795 N N . GLU A 1 108 ? 4.832 -5.253 -6.176 1.00 98.50 108 GLU A N 1
ATOM 796 C CA . GLU A 1 108 ? 6.230 -5.577 -5.870 1.00 98.50 108 GLU A CA 1
ATOM 797 C C . GLU A 1 108 ? 7.148 -4.646 -6.675 1.00 98.50 108 GLU A C 1
ATOM 799 O O . GLU A 1 108 ? 7.527 -4.920 -7.823 1.00 98.50 108 GLU A O 1
ATOM 804 N N . ILE A 1 109 ? 7.462 -3.497 -6.073 1.00 98.62 109 ILE A N 1
ATOM 805 C CA . ILE A 1 109 ? 8.234 -2.419 -6.704 1.00 98.62 109 ILE A CA 1
ATOM 806 C C . ILE A 1 109 ? 9.724 -2.459 -6.370 1.00 98.62 109 ILE A C 1
ATOM 808 O O . ILE A 1 109 ? 10.517 -1.735 -6.977 1.00 98.62 109 ILE A O 1
ATOM 812 N N . TYR A 1 110 ? 10.136 -3.289 -5.409 1.00 98.00 110 TYR A N 1
ATOM 813 C CA . TYR A 1 110 ? 11.536 -3.407 -5.040 1.00 98.00 110 TYR A CA 1
ATOM 814 C C . TYR A 1 110 ? 12.212 -4.516 -5.845 1.00 98.00 110 TYR A C 1
ATOM 816 O O . TYR A 1 110 ? 11.989 -5.705 -5.632 1.00 98.00 110 TYR A O 1
ATOM 824 N N . GLY A 1 111 ? 13.136 -4.139 -6.732 1.00 97.62 111 GLY A N 1
ATOM 825 C CA . GLY A 1 111 ? 13.843 -5.098 -7.590 1.00 97.62 111 GLY A CA 1
ATOM 826 C C . GLY A 1 111 ? 14.579 -6.226 -6.846 1.00 97.62 111 GLY A C 1
ATOM 827 O O . GLY A 1 111 ? 14.838 -7.271 -7.433 1.00 97.62 111 GLY A O 1
ATOM 828 N N . GLY A 1 112 ? 14.896 -6.057 -5.556 1.00 97.06 112 GLY A N 1
ATOM 829 C CA . GLY A 1 112 ? 15.515 -7.108 -4.740 1.00 97.06 112 GLY A CA 1
ATOM 830 C C . GLY A 1 112 ? 14.563 -8.228 -4.301 1.00 97.06 112 GLY A C 1
ATOM 831 O O . GLY A 1 112 ? 15.044 -9.262 -3.845 1.00 97.06 112 GLY A O 1
ATOM 832 N N . THR A 1 113 ? 13.247 -8.045 -4.447 1.00 96.81 113 THR A N 1
ATOM 833 C CA . THR A 1 113 ? 12.210 -9.038 -4.112 1.00 96.81 113 THR A CA 1
ATOM 834 C C . THR A 1 113 ? 11.348 -9.444 -5.309 1.00 96.81 113 THR A C 1
ATOM 836 O O . THR A 1 113 ? 10.403 -10.205 -5.154 1.00 96.81 113 THR A O 1
ATOM 839 N N . GLN A 1 114 ? 11.722 -9.037 -6.528 1.00 97.94 114 GLN A N 1
ATOM 840 C CA . GLN A 1 114 ? 11.038 -9.402 -7.775 1.00 97.94 114 GLN A CA 1
ATOM 841 C C . GLN A 1 114 ? 11.371 -10.831 -8.256 1.00 97.94 114 GLN A C 1
ATOM 843 O O . GLN A 1 114 ? 11.883 -11.050 -9.357 1.00 97.94 114 GLN A O 1
ATOM 848 N N . SER A 1 115 ? 11.101 -11.821 -7.408 1.00 98.38 115 SER A N 1
ATOM 849 C CA . SER A 1 115 ? 11.151 -13.244 -7.745 1.00 98.38 115 SER A CA 1
ATOM 850 C C . SER A 1 115 ? 10.257 -14.044 -6.802 1.00 98.38 115 SER A C 1
ATOM 852 O O . SER A 1 115 ? 10.214 -13.744 -5.612 1.00 98.38 115 SER A O 1
ATOM 854 N N . VAL A 1 116 ? 9.627 -15.106 -7.310 1.00 98.56 116 VAL A N 1
ATOM 855 C CA . VAL A 1 116 ? 8.748 -15.982 -6.516 1.00 98.56 116 VAL A CA 1
ATOM 856 C C . VAL A 1 116 ? 9.477 -16.510 -5.275 1.00 98.56 116 VAL A C 1
ATOM 858 O O . VAL A 1 116 ? 10.593 -17.027 -5.374 1.00 98.56 116 VAL A O 1
ATOM 861 N N . GLY A 1 117 ? 8.837 -16.385 -4.117 1.00 98.06 117 GLY A N 1
ATOM 862 C CA . GLY A 1 117 ? 9.310 -16.806 -2.804 1.00 98.06 117 GLY A CA 1
ATOM 863 C C . GLY A 1 117 ? 10.287 -15.841 -2.127 1.00 98.06 117 GLY A C 1
ATOM 864 O O . GLY A 1 117 ? 10.741 -16.133 -1.022 1.00 98.06 117 GLY A O 1
ATOM 865 N N . ALA A 1 118 ? 10.644 -14.710 -2.751 1.00 97.50 118 ALA A N 1
ATOM 866 C CA . ALA A 1 118 ? 11.584 -13.758 -2.148 1.00 97.50 118 ALA A CA 1
ATOM 867 C C . ALA A 1 118 ? 10.968 -12.955 -0.998 1.00 97.50 118 ALA A C 1
ATOM 869 O O . ALA A 1 118 ? 11.658 -12.660 -0.020 1.00 97.50 118 ALA A O 1
ATOM 870 N N . ARG A 1 119 ? 9.682 -12.611 -1.108 1.00 96.38 119 ARG A N 1
ATOM 871 C CA . ARG A 1 119 ? 8.908 -11.947 -0.062 1.00 96.38 119 ARG A CA 1
ATOM 872 C C . ARG A 1 119 ? 7.568 -12.659 0.065 1.00 96.38 119 ARG A C 1
ATOM 874 O O . ARG A 1 119 ? 6.761 -12.622 -0.851 1.00 96.38 119 ARG A O 1
ATOM 881 N N . GLN A 1 120 ? 7.372 -13.302 1.207 1.00 96.94 120 GLN A N 1
ATOM 882 C CA . GLN A 1 120 ? 6.109 -13.911 1.611 1.00 96.94 120 GLN A CA 1
ATOM 883 C C . GLN A 1 120 ? 5.744 -13.340 2.973 1.00 96.94 120 GLN A C 1
ATOM 885 O O . GLN A 1 120 ? 6.632 -13.134 3.811 1.00 96.94 120 GLN A O 1
ATOM 890 N N . PHE A 1 121 ? 4.472 -13.029 3.174 1.00 97.06 121 PHE A N 1
ATOM 891 C CA . PHE A 1 121 ? 3.990 -12.519 4.448 1.00 97.06 121 PHE A CA 1
ATOM 892 C C . PHE A 1 121 ? 2.539 -12.905 4.688 1.00 97.06 121 PHE A C 1
ATOM 894 O O . PHE A 1 121 ? 1.727 -12.972 3.767 1.00 97.06 121 PHE A O 1
ATOM 901 N N . ASP A 1 122 ? 2.222 -13.090 5.961 1.00 97.88 122 ASP A N 1
ATOM 902 C CA . ASP A 1 122 ? 0.858 -13.311 6.403 1.00 97.88 122 ASP A CA 1
ATOM 903 C C . ASP A 1 122 ? 0.131 -11.979 6.530 1.00 97.88 122 ASP A C 1
ATOM 905 O O . ASP A 1 122 ? 0.706 -10.960 6.934 1.00 97.88 122 ASP A O 1
ATOM 909 N N . ILE A 1 123 ? -1.164 -12.004 6.243 1.00 98.06 123 ILE A N 1
ATOM 910 C CA . ILE A 1 123 ? -2.061 -10.892 6.517 1.00 98.06 123 ILE A CA 1
ATOM 911 C C . ILE A 1 123 ? -3.103 -11.363 7.505 1.00 98.06 123 ILE A C 1
ATOM 913 O O . ILE A 1 123 ? -3.825 -12.330 7.255 1.00 98.06 123 ILE A O 1
ATOM 917 N N . THR A 1 124 ? -3.210 -10.637 8.613 1.00 98.06 124 THR A N 1
ATOM 918 C CA . THR A 1 124 ? -4.294 -10.811 9.570 1.00 98.06 124 THR A CA 1
ATOM 919 C C . THR A 1 124 ? -5.151 -9.552 9.641 1.00 98.06 124 THR A C 1
ATOM 921 O O . THR A 1 124 ? -4.645 -8.432 9.570 1.00 98.06 124 THR A O 1
ATOM 924 N N . ILE A 1 125 ? -6.464 -9.734 9.765 1.00 97.31 125 ILE A N 1
ATOM 925 C CA . ILE A 1 125 ? -7.444 -8.662 9.974 1.00 97.31 125 ILE A CA 1
ATOM 926 C C . ILE A 1 125 ? -8.263 -9.059 11.197 1.00 97.31 125 ILE A C 1
ATOM 928 O O . ILE A 1 125 ? -8.748 -10.184 11.269 1.00 97.31 125 ILE A O 1
ATOM 932 N N . GLU A 1 126 ? -8.371 -8.173 12.190 1.00 95.25 126 GLU A N 1
ATOM 933 C CA . GLU A 1 126 ? -9.020 -8.482 13.477 1.00 95.25 126 GLU A CA 1
ATOM 934 C C . GLU A 1 126 ? -8.470 -9.760 14.154 1.00 95.25 126 GLU A C 1
ATOM 936 O O . GLU A 1 126 ? -9.183 -10.479 14.851 1.00 95.25 126 GLU A O 1
ATOM 941 N N . ASN A 1 127 ? -7.162 -10.011 13.994 1.00 94.69 127 ASN A N 1
ATOM 942 C CA . ASN A 1 127 ? -6.423 -11.195 14.466 1.00 94.69 127 ASN A CA 1
ATOM 943 C C . ASN A 1 127 ? -6.759 -12.521 13.762 1.00 94.69 127 ASN A C 1
ATOM 945 O O . ASN A 1 127 ? -6.229 -13.559 14.157 1.00 94.69 127 ASN A O 1
ATOM 949 N N . GLU A 1 128 ? -7.571 -12.497 12.709 1.00 97.50 128 GLU A N 1
ATOM 950 C CA . GLU A 1 128 ? -7.853 -13.662 11.873 1.00 97.50 128 GLU A CA 1
ATOM 951 C C . GLU A 1 128 ? -6.940 -13.665 10.646 1.00 97.50 128 GLU A C 1
ATOM 953 O O . GLU A 1 128 ? -6.767 -12.635 9.995 1.00 97.50 128 GLU A O 1
ATOM 958 N N . LEU A 1 129 ? -6.351 -14.820 10.324 1.00 97.88 129 LEU A N 1
ATOM 959 C CA . LEU A 1 129 ? -5.523 -15.002 9.129 1.00 97.88 129 LEU A CA 1
ATOM 960 C C . LEU A 1 129 ? -6.401 -14.947 7.876 1.00 97.88 129 LEU A C 1
ATOM 962 O O . LEU A 1 129 ? -7.288 -15.783 7.706 1.00 97.88 129 LEU A O 1
ATOM 966 N N . VAL A 1 130 ? -6.142 -13.974 7.002 1.00 98.12 130 VAL A N 1
ATOM 967 C CA . VAL A 1 130 ? -6.891 -13.784 5.749 1.00 98.12 130 VAL A CA 1
ATOM 968 C C . VAL A 1 130 ? -6.082 -14.166 4.515 1.00 98.12 130 VAL A C 1
ATOM 970 O O . VAL A 1 130 ? -6.667 -14.664 3.559 1.00 98.12 130 VAL A O 1
ATOM 973 N N . LEU A 1 131 ? -4.756 -13.996 4.550 1.00 97.94 131 LEU A N 1
ATOM 974 C CA . LEU A 1 131 ? -3.824 -14.524 3.554 1.00 97.94 131 LEU A CA 1
ATOM 975 C C . LEU A 1 131 ? -2.618 -15.137 4.273 1.00 97.94 131 LEU A C 1
ATOM 977 O O . LEU A 1 131 ? -2.077 -14.520 5.188 1.00 97.94 131 LEU A O 1
ATOM 981 N N . ASP A 1 132 ? -2.226 -16.333 3.847 1.00 98.25 132 ASP A N 1
ATOM 982 C CA . ASP A 1 132 ? -1.137 -17.148 4.401 1.00 98.25 132 ASP A CA 1
ATOM 983 C C . ASP A 1 132 ? -0.003 -17.204 3.371 1.00 98.25 132 ASP A C 1
ATOM 985 O O . ASP A 1 132 ? -0.276 -17.516 2.207 1.00 98.25 132 ASP A O 1
ATOM 989 N N . ASP A 1 133 ? 1.229 -16.863 3.764 1.00 98.06 133 ASP A N 1
ATOM 990 C CA . ASP A 1 133 ? 2.404 -16.826 2.875 1.00 98.06 133 ASP A CA 1
ATOM 991 C C . ASP A 1 133 ? 2.171 -16.047 1.553 1.00 98.06 133 ASP A C 1
ATOM 993 O O . ASP A 1 133 ? 2.610 -16.458 0.474 1.00 98.06 133 ASP A O 1
ATOM 997 N N . TYR A 1 134 ? 1.478 -14.901 1.596 1.00 98.56 134 TYR A N 1
ATOM 998 C CA . TYR A 1 134 ? 1.145 -14.151 0.381 1.00 98.56 134 TYR A CA 1
ATOM 999 C C . TYR A 1 134 ? 2.393 -13.592 -0.312 1.00 98.56 134 TYR A C 1
ATOM 1001 O O . TYR A 1 134 ? 3.209 -12.900 0.301 1.00 98.56 134 TYR A O 1
ATOM 1009 N N . ASP A 1 135 ? 2.509 -13.869 -1.613 1.00 98.75 135 ASP A N 1
ATOM 1010 C CA . ASP A 1 135 ? 3.597 -13.434 -2.487 1.00 98.75 135 ASP A CA 1
ATOM 1011 C C . ASP A 1 135 ? 3.041 -12.567 -3.625 1.00 98.75 135 ASP A C 1
ATOM 1013 O O . ASP A 1 135 ? 2.492 -13.065 -4.613 1.00 98.75 135 ASP A O 1
ATOM 1017 N N . VAL A 1 136 ? 3.230 -11.253 -3.496 1.00 98.69 136 VAL A N 1
ATOM 1018 C CA . VAL A 1 136 ? 2.789 -10.254 -4.483 1.00 98.69 136 VAL A CA 1
ATOM 1019 C C . VAL A 1 136 ? 3.444 -10.487 -5.848 1.00 98.69 136 VAL A C 1
ATOM 1021 O O . VAL A 1 136 ? 2.813 -10.284 -6.885 1.00 98.69 136 VAL A O 1
ATOM 1024 N N . PHE A 1 137 ? 4.706 -10.926 -5.882 1.00 98.75 137 PHE A N 1
ATOM 1025 C CA . PHE A 1 137 ? 5.396 -11.175 -7.144 1.00 98.75 137 PHE A CA 1
ATOM 1026 C C . PHE A 1 137 ? 4.865 -12.427 -7.841 1.00 98.75 137 PHE A C 1
ATOM 1028 O O . PHE A 1 137 ? 4.768 -12.447 -9.067 1.00 98.75 137 PHE A O 1
ATOM 1035 N N . ALA A 1 138 ? 4.528 -13.476 -7.091 1.00 98.69 138 ALA A N 1
ATOM 1036 C CA . ALA A 1 138 ? 3.900 -14.662 -7.664 1.00 98.69 138 ALA A CA 1
ATOM 1037 C C . ALA A 1 138 ? 2.506 -14.363 -8.240 1.00 98.69 138 ALA A C 1
ATOM 1039 O O . ALA A 1 138 ? 2.131 -14.973 -9.242 1.00 98.69 138 ALA A O 1
ATOM 1040 N N . ASP A 1 139 ? 1.773 -13.432 -7.626 1.00 98.50 139 ASP A N 1
ATOM 1041 C CA . ASP A 1 139 ? 0.422 -13.036 -8.031 1.00 98.50 139 ASP A CA 1
ATOM 1042 C C . ASP A 1 139 ? 0.423 -12.095 -9.252 1.00 98.50 139 ASP A C 1
ATOM 1044 O O . ASP A 1 139 ? -0.250 -12.347 -10.253 1.00 98.50 139 ASP A O 1
ATOM 1048 N N . ALA A 1 140 ? 1.243 -11.041 -9.211 1.00 98.50 140 ALA A N 1
ATOM 1049 C CA . ALA A 1 140 ? 1.189 -9.945 -10.182 1.00 98.50 140 ALA A CA 1
ATOM 1050 C C . ALA A 1 140 ? 2.488 -9.730 -10.977 1.00 98.50 140 ALA A C 1
ATOM 1052 O O . ALA A 1 140 ? 2.468 -9.169 -12.072 1.00 98.50 140 ALA A O 1
ATOM 1053 N N . GLY A 1 141 ? 3.629 -10.185 -10.458 1.00 98.56 141 GLY A N 1
ATOM 1054 C CA . GLY A 1 141 ? 4.948 -9.924 -11.031 1.00 98.56 141 GLY A CA 1
ATOM 1055 C C . GLY A 1 141 ? 5.530 -8.556 -10.655 1.00 98.56 141 GLY A C 1
ATOM 1056 O O . GLY A 1 141 ? 5.087 -7.876 -9.731 1.00 98.56 141 GLY A O 1
ATOM 1057 N N . ALA A 1 142 ? 6.592 -8.165 -11.362 1.00 98.50 142 ALA A N 1
ATOM 1058 C CA . ALA A 1 142 ? 7.302 -6.910 -11.123 1.00 98.50 142 ALA A CA 1
ATOM 1059 C C . ALA A 1 142 ? 6.450 -5.697 -11.511 1.00 98.50 142 ALA A C 1
ATOM 1061 O O . ALA A 1 142 ? 5.867 -5.686 -12.596 1.00 98.50 142 ALA A O 1
ATOM 1062 N N . ASN A 1 143 ? 6.466 -4.647 -10.681 1.00 98.50 143 ASN A N 1
ATOM 1063 C CA . ASN A 1 143 ? 5.888 -3.337 -11.007 1.00 98.50 143 ASN A CA 1
ATOM 1064 C C . ASN A 1 143 ? 4.439 -3.420 -11.529 1.00 98.50 143 ASN A C 1
ATOM 1066 O O . ASN A 1 143 ? 4.046 -2.653 -12.405 1.00 98.50 143 ASN A O 1
ATOM 1070 N N . THR A 1 144 ? 3.660 -4.368 -11.012 1.00 98.81 144 THR A N 1
ATOM 1071 C CA . THR A 1 144 ? 2.264 -4.594 -11.395 1.00 98.81 144 THR A CA 1
ATOM 1072 C C . THR A 1 144 ? 1.402 -4.482 -10.147 1.00 98.81 144 THR A C 1
ATOM 1074 O O . THR A 1 144 ? 1.684 -5.121 -9.135 1.00 98.81 144 THR A O 1
ATOM 1077 N N . ALA A 1 145 ? 0.396 -3.618 -10.207 1.00 98.69 145 ALA A N 1
ATOM 1078 C CA . ALA A 1 145 ? -0.564 -3.407 -9.139 1.00 98.69 145 ALA A CA 1
ATOM 1079 C C . ALA A 1 145 ? -1.553 -4.574 -9.055 1.00 98.69 145 ALA A C 1
ATOM 1081 O O . ALA A 1 145 ? -2.022 -5.048 -10.088 1.00 98.69 145 ALA A O 1
ATOM 1082 N N . VAL A 1 146 ? -1.916 -4.982 -7.840 1.00 98.62 146 VAL A N 1
ATOM 1083 C CA . VAL A 1 146 ? -2.928 -6.012 -7.559 1.00 98.62 146 VAL A CA 1
ATOM 1084 C C . VAL A 1 146 ? -3.752 -5.641 -6.322 1.00 98.62 146 VAL A C 1
ATOM 1086 O O . VAL A 1 146 ? -3.295 -4.848 -5.489 1.00 98.62 146 VAL A O 1
ATOM 1089 N N . MET A 1 147 ? -4.979 -6.163 -6.249 1.00 95.62 147 MET A N 1
ATOM 1090 C CA . MET A 1 147 ? -5.969 -5.929 -5.193 1.00 95.62 147 MET A CA 1
ATOM 1091 C C . MET A 1 147 ? -6.610 -7.239 -4.737 1.00 95.62 147 MET A C 1
ATOM 1093 O O . MET A 1 147 ? -7.001 -8.017 -5.636 1.00 95.62 147 MET A O 1
#

Solvent-accessible surface area (backbone atoms only — not comparable to full-atom values): 9216 Å² total; per-residue (Å²): 137,84,81,78,72,85,74,86,69,69,67,86,72,69,81,78,87,76,46,73,16,43,25,24,66,66,45,75,33,89,89,66,52,57,24,37,38,22,20,84,92,57,57,36,92,40,44,60,70,87,52,88,26,61,48,58,48,72,54,90,71,81,67,45,52,88,68,40,67,87,71,58,59,71,73,54,57,40,23,37,59,47,59,76,55,79,54,82,83,49,74,60,76,97,69,76,95,72,93,78,88,85,85,62,78,47,43,35,65,53,80,94,41,58,43,75,84,62,49,60,44,70,40,63,58,98,86,40,81,77,39,76,66,42,35,56,29,68,76,50,28,66,34,17,34,36,103

Nearest PDB structures (foldseek):
  5uj6-assembly1_B  TM=6.541E-01  e=3.599E-02  Bacteroides uniformis str. 3978 T3 ii

pLDDT: mean 90.45, std 14.59, range [44.44, 98.81]

Sequence (147 aa):
MRFEPLEERALLAVDTLFAVNAGGPEVVAADSTVWQADPSSAPSAFLNQAASGNATYGTGDTIDTSLVPAEIPTSIFSTERFSAGGAPLQWDFPVTPGEVEVRLFFAEIYGGTQSVGARQFDITIENELVLDDYDVFADAGANTAVM

Mean predicted aligned error: 6.23 Å

Foldseek 3Di:
DDDDDPPVPPPPCPPPLAAALAQADWDQWPNRDIHHYAHPVDHDPQKPNVLPFKHKDFDPDAAAAVADDPRDDLVSARMHMDGRPPDDIGGHGDDDPDDDDDDDKYAQADPQQQDPPSDFDWDDDPNHTPDHRDDRCVVAGHRYMHD

Radius of gyration: 17.04 Å; Cα contacts (8 Å, |Δi|>4): 251; chains: 1; bounding box: 58×30×38 Å

Secondary structure (DSSP, 8-state):
-----GGGGS------S--EEETS--EE-TT--EEEEE-TTS--TTB-TT-TTEEEEE--SPPB-TTS-TTS-GGGGGEEEEESSSSPP-B-----SS-------EEB--TTT-STTSS-EEEEETTEEEEEEE-HHHHH-BTBEE-